Protein AF-A0A261G812-F1 (afdb_monomer)

InterPro domains:
  IPR023214 HAD superfamily [G3DSA:3.40.50.1000] (75-146)
  IPR036412 HAD-like superfamily [SSF56784] (21-149)

Nearest PDB structures (foldseek):
  1nrw-assembly1_A  TM=8.576E-01  e=8.305E-11  Bacillus subtilis
  3r4c-assembly1_A  TM=7.750E-01  e=1.317E-10  Bacteroides thetaiotaomicron
  3niw-assembly1_A  TM=7.563E-01  e=5.614E-10  Bacteroides thetaiotaomicron
  1rkq-assembly2_B  TM=8.330E-01  e=7.835E-09  Escherichia coli
  1ymq-assembly1_A  TM=7.829E-01  e=2.916E-09  Bacteroides thetaiotaomicron VPI-5482

pLDDT: mean 89.17, std 9.76, range [47.88, 98.69]

Solvent-accessible surface area (backbone atoms only — not comparable to full-atom values): 8713 Å² total; per-residue (Å²): 127,87,88,51,100,57,58,69,69,56,51,50,52,46,64,71,78,47,82,89,69,97,51,70,64,62,53,54,74,68,63,59,89,79,72,66,49,76,38,82,69,48,56,70,69,59,48,53,50,55,49,59,75,49,53,82,70,66,55,51,37,76,49,81,48,102,50,21,37,38,39,33,42,54,80,66,49,60,39,54,52,50,52,54,50,26,61,75,70,74,47,60,50,72,79,34,76,34,77,38,48,45,81,80,32,31,65,27,20,62,63,26,53,37,10,31,12,34,50,73,28,50,68,73,31,40,73,39,20,83,39,72,40,40,26,79,92,65,50,14,66,59,53,46,45,49,65,73,74,73,107

Mean predicted aligned error: 6.05 Å

Sequence (151 aa):
MDEYSLRPLHVQALLQIGKVVDDLQQLIDDKMPIEKINFPSIDKTAQEVVMKDLLDNRLYSFIPMREGLEVMGARVSKEHGIQRLCTALGIGLENVMAIGDSENDIEMLEACGMGIAMGNALDEVKDAADHVTLSNEDDGLALAIERYALN

Organism: NCBI:txid1653207

Radius of gyration: 18.02 Å; Cα contacts (8 Å, |Δi|>4): 210; chains: 1; bounding box: 45×32×51 Å

Foldseek 3Di:
DVPDPDDPVVVVVCVVVHDDDPDPVVVVVVVDDDAKDKFQADDPVVLVVVCVVPVVVCQWDWDDDPGIIMIGGNQDAPLSVVVVVCVVVVHDQLPDEQEEAGPSCLNSQQRHVFREYEPNHDPSSRVSGPYYFYHPVVPRVVVCCCVPPVD

Secondary structure (DSSP, 8-state):
-TT-SS-HHHHHHHHHHS---S-HHHHHHTTPPPSEEEESS--HHHHHHHHHHHHTTS-EEEEE-SS-EEEEETT--HHHHHHHHHHHHT--GGG-EEEE-SGGGHHHHHHSSEEEE-TTS-HHHHHTSSEE---GGGTHHHHHHHHHH--

Structure (mmCIF, N/CA/C/O backbone):
data_AF-A0A261G812-F1
#
_entry.id   AF-A0A261G812-F1
#
loop_
_atom_site.group_PDB
_atom_site.id
_atom_site.type_symbol
_atom_site.label_atom_id
_atom_site.label_alt_id
_atom_site.label_comp_id
_atom_site.label_asym_id
_atom_site.label_entity_id
_atom_site.label_seq_id
_atom_site.pdbx_PDB_ins_code
_atom_site.Cartn_x
_atom_site.Cartn_y
_atom_site.Cartn_z
_atom_site.occupancy
_atom_site.B_iso_or_equiv
_atom_site.auth_seq_id
_atom_site.auth_comp_id
_atom_site.auth_asym_id
_atom_site.auth_atom_id
_atom_site.pdbx_PDB_model_num
ATOM 1 N N . MET A 1 1 ? 20.898 -20.548 -6.315 1.00 47.88 1 MET A N 1
ATOM 2 C CA . MET A 1 1 ? 19.925 -19.691 -5.600 1.00 47.88 1 MET A CA 1
ATOM 3 C C . MET A 1 1 ? 20.414 -18.253 -5.455 1.00 47.88 1 MET A C 1
ATOM 5 O O . MET A 1 1 ? 19.608 -17.424 -5.072 1.00 47.88 1 MET A O 1
ATOM 9 N N . ASP A 1 2 ? 21.654 -17.939 -5.852 1.00 53.31 2 ASP A N 1
ATOM 10 C CA . ASP A 1 2 ? 22.226 -16.579 -5.852 1.00 53.31 2 ASP A CA 1
ATOM 11 C C . ASP A 1 2 ? 21.876 -15.743 -7.100 1.00 53.31 2 ASP A C 1
ATOM 13 O O . ASP A 1 2 ? 22.489 -14.715 -7.358 1.00 53.31 2 ASP A O 1
ATOM 17 N N . GLU A 1 3 ? 20.926 -16.205 -7.915 1.00 62.62 3 GLU A N 1
ATOM 18 C CA . GLU A 1 3 ? 20.574 -15.571 -9.194 1.00 62.62 3 GLU A CA 1
ATOM 19 C C . GLU A 1 3 ? 19.538 -14.449 -9.032 1.00 62.62 3 GLU A C 1
ATOM 21 O O . GLU A 1 3 ? 19.430 -13.572 -9.883 1.00 62.62 3 GLU A O 1
ATOM 26 N N . TYR A 1 4 ? 18.811 -14.436 -7.910 1.00 64.94 4 TYR A N 1
ATOM 27 C CA . TYR A 1 4 ? 17.781 -13.445 -7.623 1.00 64.94 4 TYR A CA 1
ATOM 28 C C . TYR A 1 4 ? 18.076 -12.748 -6.298 1.00 64.94 4 TYR A C 1
ATOM 30 O O . TYR A 1 4 ? 18.335 -13.392 -5.286 1.00 64.94 4 TYR A O 1
ATOM 38 N N . SER A 1 5 ? 17.933 -11.429 -6.279 1.00 71.81 5 SER A N 1
ATOM 39 C CA . SER A 1 5 ? 17.981 -10.554 -5.095 1.00 71.81 5 SER A CA 1
ATOM 40 C C . SER A 1 5 ? 16.770 -10.712 -4.158 1.00 71.81 5 SER A C 1
ATOM 42 O O . SER A 1 5 ? 16.580 -9.935 -3.229 1.00 71.81 5 SER A O 1
ATOM 44 N N . LEU A 1 6 ? 15.941 -11.734 -4.379 1.00 77.06 6 LEU A N 1
ATOM 45 C CA . LEU A 1 6 ? 14.749 -12.033 -3.598 1.00 77.06 6 LEU A CA 1
ATOM 46 C C . LEU A 1 6 ? 15.023 -13.077 -2.515 1.00 77.06 6 LEU A C 1
ATOM 48 O O . LEU A 1 6 ? 15.835 -13.987 -2.682 1.00 77.06 6 LEU A O 1
ATOM 52 N N . ARG A 1 7 ? 14.249 -13.014 -1.422 1.00 81.94 7 ARG A N 1
ATOM 53 C CA . ARG A 1 7 ? 14.260 -14.068 -0.397 1.00 81.94 7 ARG A CA 1
ATOM 54 C C . ARG A 1 7 ? 13.961 -15.436 -1.038 1.00 81.94 7 ARG A C 1
ATOM 56 O O . ARG A 1 7 ? 13.020 -15.524 -1.830 1.00 81.94 7 ARG A O 1
ATOM 63 N N . PRO A 1 8 ? 14.654 -16.515 -0.628 1.00 84.62 8 PRO A N 1
ATOM 64 C CA . PRO A 1 8 ? 14.437 -17.881 -1.109 1.00 84.62 8 PRO A CA 1
ATOM 65 C C . PRO A 1 8 ? 12.977 -18.303 -1.280 1.00 84.62 8 PRO A C 1
ATOM 67 O O . PRO A 1 8 ? 12.591 -18.829 -2.322 1.00 84.62 8 PRO A O 1
ATOM 70 N N . LEU A 1 9 ? 12.155 -18.032 -0.265 1.00 86.25 9 LEU A N 1
ATOM 71 C CA . LEU A 1 9 ? 10.750 -18.420 -0.251 1.00 86.25 9 LEU A CA 1
ATOM 72 C C . LEU A 1 9 ? 9.921 -17.652 -1.293 1.00 86.25 9 LEU A C 1
ATOM 74 O O . LEU A 1 9 ? 9.020 -18.226 -1.896 1.00 86.25 9 LEU A O 1
ATOM 78 N N . HIS A 1 10 ? 10.251 -16.383 -1.561 1.00 84.56 10 HIS A N 1
ATOM 79 C CA . HIS A 1 10 ? 9.593 -15.604 -2.614 1.00 84.56 10 HIS A CA 1
ATOM 80 C C . HIS A 1 10 ? 9.941 -16.143 -4.001 1.00 84.56 10 HIS A C 1
ATOM 82 O O . HIS A 1 10 ? 9.048 -16.317 -4.824 1.00 84.56 10 HIS A O 1
ATOM 88 N N . VAL A 1 11 ? 11.218 -16.456 -4.244 1.00 85.62 11 VAL A N 1
ATOM 89 C CA . VAL A 1 11 ? 11.656 -17.073 -5.508 1.00 85.62 11 VAL A CA 1
ATOM 90 C C . VAL A 1 11 ? 10.929 -18.396 -5.719 1.00 85.62 11 VAL A C 1
ATOM 92 O O . VAL A 1 11 ? 10.372 -18.632 -6.786 1.00 85.62 11 VAL A O 1
ATOM 95 N N . GLN A 1 12 ? 10.872 -19.237 -4.685 1.00 87.69 12 GLN A N 1
ATOM 96 C CA . GLN A 1 12 ? 10.173 -20.514 -4.756 1.00 87.69 12 GLN A CA 1
ATOM 97 C C . GLN A 1 12 ? 8.684 -20.337 -5.078 1.00 87.69 12 GLN A C 1
ATOM 99 O O . GLN A 1 12 ? 8.181 -21.022 -5.965 1.00 87.69 12 GLN A O 1
ATOM 104 N N . ALA A 1 13 ? 7.992 -19.417 -4.402 1.00 88.88 13 ALA A N 1
ATOM 105 C CA . ALA A 1 13 ? 6.581 -19.147 -4.662 1.00 88.88 13 ALA A CA 1
ATOM 106 C C . ALA A 1 13 ? 6.354 -18.672 -6.106 1.00 88.88 13 ALA A C 1
ATOM 108 O O . ALA A 1 13 ? 5.491 -19.212 -6.794 1.00 88.88 13 ALA A O 1
ATOM 109 N N . LEU A 1 14 ? 7.170 -17.727 -6.592 1.00 86.88 14 LEU A N 1
ATOM 110 C CA . LEU A 1 14 ? 7.092 -17.218 -7.964 1.00 86.88 14 LEU A CA 1
ATOM 111 C C . LEU A 1 14 ? 7.341 -18.313 -9.004 1.00 86.88 14 LEU A C 1
ATOM 113 O O . LEU A 1 14 ? 6.613 -18.379 -9.986 1.00 86.88 14 LEU A O 1
ATOM 117 N N . LEU A 1 15 ? 8.316 -19.198 -8.787 1.00 87.69 15 LEU A N 1
ATOM 118 C CA . LEU A 1 15 ? 8.595 -20.312 -9.701 1.00 87.69 15 LEU A CA 1
ATOM 119 C C . LEU A 1 15 ? 7.519 -21.408 -9.659 1.00 87.69 15 LEU A C 1
ATOM 121 O O . LEU A 1 15 ? 7.369 -22.147 -10.627 1.00 87.69 15 LEU A O 1
ATOM 125 N N . GLN A 1 16 ? 6.775 -21.532 -8.556 1.00 91.88 16 GLN A N 1
ATOM 126 C CA . GLN A 1 16 ? 5.672 -22.489 -8.437 1.00 91.88 16 GLN A CA 1
ATOM 127 C C . GLN A 1 16 ? 4.396 -22.019 -9.140 1.00 91.88 16 GLN A C 1
ATOM 129 O O . GLN A 1 16 ? 3.691 -22.843 -9.720 1.00 91.88 16 GLN A O 1
ATOM 134 N N . ILE A 1 17 ? 4.080 -20.724 -9.062 1.00 88.69 17 ILE A N 1
ATOM 135 C CA . ILE A 1 17 ? 2.833 -20.166 -9.618 1.00 88.69 17 ILE A CA 1
ATOM 136 C C . ILE A 1 17 ? 3.033 -19.485 -10.975 1.00 88.69 17 ILE A C 1
ATOM 138 O O . ILE A 1 17 ? 2.074 -19.282 -11.716 1.00 88.69 17 ILE A O 1
ATOM 142 N N . GLY A 1 18 ? 4.266 -19.088 -11.281 1.00 85.50 18 GLY A N 1
ATOM 143 C CA . GLY A 1 18 ? 4.622 -18.322 -12.463 1.00 85.50 18 GLY A CA 1
ATOM 144 C C . GLY A 1 18 ? 4.995 -19.202 -13.648 1.00 85.50 18 GLY A C 1
ATOM 145 O O . GLY A 1 18 ? 5.508 -20.311 -13.512 1.00 85.50 18 GLY A O 1
ATOM 146 N N . LYS A 1 19 ? 4.774 -18.663 -14.847 1.00 85.12 19 LYS A N 1
ATOM 147 C CA . LYS A 1 19 ? 5.327 -19.200 -16.088 1.00 85.12 19 LYS A CA 1
ATOM 148 C C . LYS A 1 19 ? 6.635 -18.469 -16.371 1.00 85.12 19 LYS A C 1
ATOM 150 O O . LYS A 1 19 ? 6.611 -17.274 -16.652 1.00 85.12 19 LYS A O 1
ATOM 155 N N . VAL A 1 20 ? 7.759 -19.179 -16.308 1.00 86.00 20 VAL A N 1
ATOM 156 C CA . VAL A 1 20 ? 9.041 -18.633 -16.772 1.00 86.00 2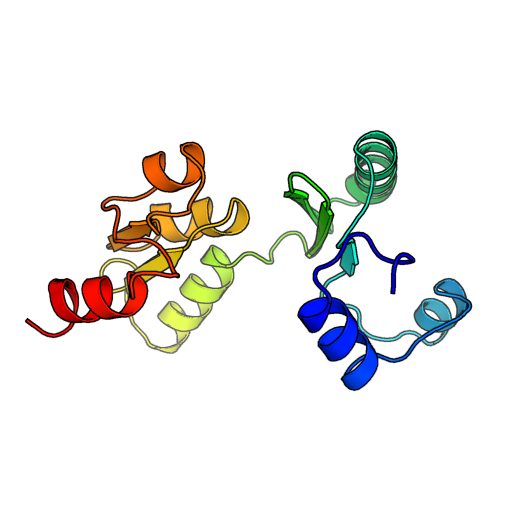0 VAL A CA 1
ATOM 157 C C . VAL A 1 20 ? 8.969 -18.480 -18.289 1.00 86.00 20 VAL A C 1
ATOM 159 O O . VAL A 1 20 ? 8.543 -19.401 -18.989 1.00 86.00 20 VAL A O 1
ATOM 162 N N . VAL A 1 21 ? 9.333 -17.300 -18.781 1.00 84.62 21 VAL A N 1
ATOM 163 C CA . VAL A 1 21 ? 9.370 -16.976 -20.208 1.00 84.62 21 VAL A CA 1
ATOM 164 C C . VAL A 1 21 ? 10.760 -16.477 -20.567 1.00 84.62 21 VAL A C 1
ATOM 166 O O . VAL A 1 21 ? 11.340 -15.687 -19.826 1.00 84.62 21 VAL A O 1
ATOM 169 N N . ASP A 1 22 ? 11.274 -16.937 -21.704 1.00 85.25 22 ASP A N 1
ATOM 170 C CA . ASP A 1 22 ? 12.564 -16.481 -22.229 1.00 85.25 22 ASP A CA 1
ATOM 171 C C . ASP A 1 22 ? 12.440 -15.113 -22.926 1.00 85.25 22 ASP A C 1
ATOM 173 O O . ASP A 1 22 ? 13.416 -14.375 -23.026 1.00 85.25 22 ASP A O 1
ATOM 177 N N . ASP A 1 23 ? 11.230 -14.768 -23.387 1.00 81.69 23 ASP A N 1
ATOM 178 C CA . ASP A 1 23 ? 10.923 -13.521 -24.085 1.00 81.69 23 ASP A CA 1
ATOM 179 C C . ASP A 1 23 ? 9.590 -12.924 -23.601 1.00 81.69 23 ASP A C 1
ATOM 181 O O . ASP A 1 23 ? 8.511 -13.497 -23.784 1.00 81.69 23 ASP A O 1
ATOM 185 N N . LEU A 1 24 ? 9.669 -11.745 -22.980 1.00 78.62 24 LEU A N 1
ATOM 186 C CA . LEU A 1 24 ? 8.503 -10.990 -22.526 1.00 78.62 24 LEU A CA 1
ATOM 187 C C . LEU A 1 24 ? 7.692 -10.420 -23.701 1.00 78.62 24 LEU A C 1
ATOM 189 O O . LEU A 1 24 ? 6.468 -10.332 -23.596 1.00 78.62 24 LEU A O 1
ATOM 193 N N . GLN A 1 25 ? 8.338 -10.061 -24.816 1.00 78.62 25 GLN A N 1
ATOM 194 C CA . GLN A 1 25 ? 7.659 -9.487 -25.980 1.00 78.62 25 GLN A CA 1
ATOM 195 C C . GLN A 1 25 ? 6.684 -10.495 -26.583 1.00 78.62 25 GLN A C 1
ATOM 197 O O . GLN A 1 25 ? 5.540 -10.149 -26.866 1.00 78.62 25 GLN A O 1
ATOM 202 N N . GLN A 1 26 ? 7.096 -11.760 -26.679 1.00 81.88 26 GLN A N 1
ATOM 203 C CA . GLN A 1 26 ? 6.230 -12.833 -27.159 1.00 81.88 26 GLN A CA 1
ATOM 204 C C . GLN A 1 26 ? 4.964 -12.987 -26.299 1.00 81.88 26 GLN A C 1
ATOM 206 O O . GLN A 1 26 ? 3.871 -13.167 -26.829 1.00 81.88 26 GLN A O 1
ATOM 211 N N . LEU A 1 27 ? 5.086 -12.859 -24.973 1.00 78.00 27 LEU A N 1
ATOM 212 C CA . LEU A 1 27 ? 3.940 -12.929 -24.060 1.00 78.00 27 LEU A CA 1
ATOM 213 C C . LEU A 1 27 ? 2.963 -11.754 -24.252 1.00 78.00 27 LEU A C 1
ATOM 215 O O . LEU A 1 27 ? 1.749 -11.920 -24.122 1.00 78.00 27 LEU A O 1
ATOM 219 N N . ILE A 1 28 ? 3.492 -10.565 -24.552 1.00 77.12 28 ILE A N 1
ATOM 220 C CA . ILE A 1 28 ? 2.697 -9.364 -24.837 1.00 77.12 28 ILE A CA 1
ATOM 221 C C . ILE A 1 28 ? 1.988 -9.498 -26.191 1.00 77.12 28 ILE A C 1
ATOM 223 O O . ILE A 1 28 ? 0.807 -9.159 -26.299 1.00 77.12 28 ILE A O 1
ATOM 227 N N . ASP A 1 29 ? 2.675 -10.021 -27.208 1.00 80.88 29 ASP A N 1
ATOM 228 C CA . ASP A 1 29 ? 2.132 -10.215 -28.558 1.00 80.88 29 ASP A CA 1
ATOM 229 C C . ASP A 1 29 ? 0.958 -11.207 -28.572 1.00 80.88 29 ASP A C 1
ATOM 231 O O . ASP A 1 29 ? 0.001 -11.031 -29.334 1.00 80.88 29 ASP A O 1
ATOM 235 N N . ASP A 1 30 ? 0.963 -12.171 -27.648 1.00 81.44 30 ASP A N 1
ATOM 236 C CA . ASP A 1 30 ? -0.152 -13.088 -27.385 1.00 81.44 30 ASP A CA 1
ATOM 237 C C . ASP A 1 30 ? -1.387 -12.391 -26.759 1.00 81.44 30 ASP A C 1
ATOM 239 O O . ASP A 1 30 ? -2.410 -13.031 -26.500 1.00 81.44 30 ASP A O 1
ATOM 243 N N . LYS A 1 31 ? -1.333 -11.065 -26.553 1.00 76.31 31 LYS A N 1
ATOM 244 C CA . LYS A 1 31 ? -2.403 -10.199 -26.023 1.00 76.31 31 LYS A CA 1
ATOM 245 C C . LYS A 1 31 ? -2.957 -10.660 -24.679 1.00 76.31 31 LYS A C 1
ATOM 247 O O . LYS A 1 31 ? -4.160 -10.540 -24.422 1.00 76.31 31 LYS A O 1
ATOM 252 N N . MET A 1 32 ? -2.094 -11.170 -23.805 1.00 73.56 32 MET A N 1
ATOM 253 C CA . MET A 1 32 ? -2.508 -11.454 -22.438 1.00 73.56 32 MET A CA 1
ATOM 254 C C . MET A 1 32 ? -2.966 -10.160 -21.745 1.00 73.56 32 MET A C 1
ATOM 256 O O . MET A 1 32 ? -2.280 -9.140 -21.842 1.00 73.56 32 MET A O 1
ATOM 260 N N . PRO A 1 33 ? -4.114 -10.167 -21.045 1.00 77.88 33 PRO A N 1
ATOM 261 C CA . PRO A 1 33 ? -4.510 -9.026 -20.235 1.00 77.88 33 PRO A CA 1
ATOM 262 C C . PRO A 1 33 ? -3.524 -8.882 -19.069 1.00 77.88 33 PRO A C 1
ATOM 264 O O . PRO A 1 33 ? -3.390 -9.786 -18.247 1.00 77.88 33 PRO A O 1
ATOM 267 N N . ILE A 1 34 ? -2.819 -7.752 -19.018 1.00 78.50 34 ILE A N 1
ATOM 268 C CA . ILE A 1 34 ? -1.878 -7.421 -17.944 1.00 78.50 34 ILE A CA 1
ATOM 269 C C . ILE A 1 34 ? -2.559 -6.427 -17.007 1.00 78.50 34 ILE A C 1
ATOM 271 O O . ILE A 1 34 ? -2.911 -5.322 -17.415 1.00 78.50 34 ILE A O 1
ATOM 275 N N . GLU A 1 35 ? -2.730 -6.819 -15.748 1.00 82.44 35 GLU A N 1
ATOM 276 C CA . GLU A 1 35 ? -3.302 -5.952 -14.709 1.00 82.44 35 GLU A CA 1
ATOM 277 C C . GLU A 1 35 ? -2.221 -5.165 -13.956 1.00 82.44 35 GLU A C 1
ATOM 279 O O . GLU A 1 35 ? -2.413 -3.996 -13.617 1.00 82.44 35 GLU A O 1
ATOM 284 N N . LYS A 1 36 ? -1.073 -5.807 -13.712 1.00 87.62 36 LYS A N 1
ATOM 285 C CA . LYS A 1 36 ? 0.063 -5.264 -12.964 1.00 87.62 36 LYS A CA 1
ATOM 286 C C . LYS A 1 36 ? 1.366 -5.867 -13.479 1.00 87.62 36 LYS A C 1
ATOM 288 O O . LYS A 1 36 ? 1.426 -7.060 -13.773 1.00 87.62 36 LYS A O 1
ATOM 293 N N . ILE A 1 37 ? 2.414 -5.053 -13.516 1.00 88.31 37 ILE A N 1
ATOM 294 C CA . ILE A 1 37 ? 3.796 -5.496 -13.701 1.00 88.31 37 ILE A CA 1
ATOM 295 C C . ILE A 1 37 ? 4.538 -5.204 -12.400 1.00 88.31 37 ILE A C 1
ATOM 297 O O . ILE A 1 37 ? 4.480 -4.092 -11.880 1.00 88.31 37 ILE A O 1
ATOM 301 N N . ASN A 1 38 ? 5.209 -6.212 -11.853 1.00 89.25 38 ASN A N 1
ATOM 302 C CA . ASN A 1 38 ? 6.042 -6.061 -10.669 1.00 89.25 38 ASN A CA 1
ATOM 303 C C . ASN A 1 38 ? 7.491 -6.354 -11.048 1.00 89.25 38 ASN A C 1
ATOM 305 O O . ASN A 1 38 ? 7.794 -7.463 -11.491 1.00 89.25 38 ASN A O 1
ATOM 309 N N . PHE A 1 39 ? 8.363 -5.372 -10.858 1.00 89.25 39 PHE A N 1
ATOM 310 C CA . PHE A 1 39 ? 9.805 -5.527 -10.936 1.00 89.25 39 PHE A CA 1
ATOM 311 C C . PHE A 1 39 ? 10.334 -5.701 -9.510 1.00 89.25 39 PHE A C 1
ATOM 313 O O . PHE A 1 39 ? 10.624 -4.706 -8.844 1.00 89.25 39 PHE A O 1
ATOM 320 N N . PRO A 1 40 ? 10.465 -6.947 -9.017 1.00 82.69 40 PRO A N 1
ATOM 321 C CA . PRO A 1 40 ? 10.881 -7.202 -7.640 1.00 82.69 40 PRO A CA 1
ATOM 322 C C . PRO A 1 40 ? 12.316 -6.754 -7.362 1.00 82.69 40 PRO A C 1
ATOM 324 O O . PRO A 1 40 ? 12.683 -6.566 -6.206 1.00 82.69 40 PRO A O 1
ATOM 327 N N . SER A 1 41 ? 13.129 -6.637 -8.415 1.00 85.94 41 SER A N 1
ATOM 328 C CA . SER A 1 41 ? 14.464 -6.078 -8.330 1.00 85.94 41 SER A CA 1
ATOM 329 C C . SER A 1 41 ? 14.834 -5.331 -9.598 1.00 85.94 41 SER A C 1
ATOM 331 O O . SER A 1 41 ? 14.948 -5.932 -10.665 1.00 85.94 41 SER A O 1
ATOM 333 N N . ILE A 1 42 ? 14.997 -4.020 -9.478 1.00 87.19 42 ILE A N 1
ATOM 334 C CA . ILE A 1 42 ? 15.431 -3.147 -10.567 1.00 87.19 42 ILE A CA 1
ATOM 335 C C . ILE A 1 42 ? 16.160 -1.945 -9.965 1.00 87.19 42 ILE A C 1
ATOM 337 O O . ILE A 1 42 ? 15.699 -1.346 -8.988 1.00 87.19 42 ILE A O 1
ATOM 341 N N . ASP A 1 43 ? 17.328 -1.608 -10.508 1.00 88.25 43 ASP A N 1
ATOM 342 C CA . ASP A 1 43 ? 18.105 -0.476 -10.016 1.00 88.25 43 ASP A CA 1
ATOM 343 C C . ASP A 1 43 ? 17.423 0.862 -10.341 1.00 88.25 43 ASP A C 1
ATOM 345 O O . ASP A 1 43 ? 16.609 0.964 -11.259 1.00 88.25 43 ASP A O 1
ATOM 349 N N . LYS A 1 44 ? 17.779 1.913 -9.597 1.00 87.50 44 LYS A N 1
ATOM 350 C CA . LYS A 1 44 ? 17.146 3.235 -9.722 1.00 87.50 44 LYS A CA 1
ATOM 351 C C . LYS A 1 44 ? 17.220 3.817 -11.134 1.00 87.50 44 LYS A C 1
ATOM 353 O O . LYS A 1 44 ? 16.256 4.432 -11.575 1.00 87.50 44 LYS A O 1
ATOM 358 N N . THR A 1 45 ? 18.325 3.618 -11.851 1.00 90.69 45 THR A N 1
ATOM 359 C CA . THR A 1 45 ? 18.469 4.137 -13.217 1.00 90.69 45 THR A CA 1
ATOM 360 C C . THR A 1 45 ? 17.500 3.433 -14.159 1.00 90.69 45 THR A C 1
ATOM 362 O O . THR A 1 45 ? 16.825 4.087 -14.951 1.00 90.69 45 THR A O 1
ATOM 365 N N . ALA A 1 46 ? 17.372 2.113 -14.048 1.00 89.50 46 ALA A N 1
ATOM 366 C CA . ALA A 1 46 ? 16.404 1.362 -14.835 1.00 89.50 46 ALA A CA 1
ATOM 367 C C . ALA A 1 46 ? 14.947 1.695 -14.448 1.00 89.50 46 ALA A C 1
ATOM 369 O O . ALA A 1 46 ? 14.102 1.806 -15.338 1.00 89.50 46 ALA A O 1
ATOM 370 N N . GLN A 1 47 ? 14.652 1.949 -13.165 1.00 90.31 47 GLN A N 1
ATOM 371 C CA . GLN A 1 47 ? 13.337 2.456 -12.743 1.00 90.31 47 GLN A CA 1
ATOM 372 C C . GLN A 1 47 ? 12.993 3.779 -13.438 1.00 90.31 47 GLN A C 1
ATOM 374 O O . GLN A 1 47 ? 11.904 3.915 -13.993 1.00 90.31 47 GLN A O 1
ATOM 379 N N . GLU A 1 48 ? 13.918 4.743 -13.445 1.00 90.00 48 GLU A N 1
ATOM 380 C CA . GLU A 1 48 ? 13.729 6.046 -14.096 1.00 90.00 48 GLU A CA 1
ATOM 381 C C . GLU A 1 48 ? 13.451 5.914 -15.597 1.00 90.00 48 GLU A C 1
ATOM 383 O O . GLU A 1 48 ? 12.576 6.608 -16.117 1.00 90.00 48 GLU A O 1
ATOM 388 N N . VAL A 1 49 ? 14.150 5.004 -16.284 1.00 90.06 49 VAL A N 1
ATOM 389 C CA . VAL A 1 49 ? 13.918 4.717 -17.708 1.00 90.06 49 VAL A CA 1
ATOM 390 C C . VAL A 1 49 ? 12.511 4.165 -17.928 1.00 90.06 49 VAL A C 1
ATOM 392 O O . VAL A 1 49 ? 11.763 4.730 -18.722 1.00 90.06 49 VAL A O 1
ATOM 395 N N . VAL A 1 50 ? 12.117 3.123 -17.187 1.00 88.12 50 VAL A N 1
ATOM 396 C CA . VAL A 1 50 ? 10.779 2.514 -17.309 1.00 88.12 50 VAL A CA 1
ATOM 397 C C . VAL A 1 50 ? 9.682 3.538 -17.037 1.00 88.12 50 VAL A C 1
ATOM 399 O O . VAL A 1 50 ? 8.724 3.639 -17.804 1.00 88.12 50 VAL A O 1
ATOM 402 N N . MET A 1 51 ? 9.820 4.319 -15.963 1.00 87.81 51 MET A N 1
ATOM 403 C CA . MET A 1 51 ? 8.853 5.362 -15.631 1.00 87.81 51 MET A CA 1
ATOM 404 C C . MET A 1 51 ? 8.763 6.386 -16.758 1.00 87.81 51 MET A C 1
ATOM 406 O O . MET A 1 51 ? 7.665 6.675 -17.218 1.00 87.81 51 MET A O 1
ATOM 410 N N . LYS A 1 52 ? 9.894 6.899 -17.252 1.00 87.44 52 LYS A N 1
ATOM 411 C CA . LYS A 1 52 ? 9.916 7.883 -18.339 1.00 87.44 52 LYS A CA 1
ATOM 412 C C . LYS A 1 52 ? 9.241 7.361 -19.609 1.00 87.44 52 LYS A C 1
ATOM 414 O O . LYS A 1 52 ? 8.416 8.071 -20.175 1.00 87.44 52 LYS A O 1
ATOM 419 N N . ASP A 1 53 ? 9.557 6.139 -20.023 1.00 84.12 53 ASP A N 1
ATOM 420 C CA . ASP A 1 53 ? 9.035 5.551 -21.262 1.00 84.12 53 ASP A CA 1
ATOM 421 C C . ASP A 1 53 ? 7.520 5.285 -21.194 1.00 84.12 53 ASP A C 1
ATOM 423 O O . ASP A 1 53 ? 6.827 5.307 -22.213 1.00 84.12 53 ASP A O 1
ATOM 427 N N . LEU A 1 54 ? 6.982 5.056 -19.992 1.00 80.06 54 LEU A N 1
ATOM 428 C CA . LEU A 1 54 ? 5.567 4.747 -19.778 1.00 80.06 54 LEU A CA 1
ATOM 429 C C . LEU A 1 54 ? 4.726 5.961 -19.326 1.00 80.06 54 LEU A C 1
ATOM 431 O O . LEU A 1 54 ? 3.502 5.956 -19.503 1.00 80.06 54 LEU A O 1
ATOM 435 N N . LEU A 1 55 ? 5.350 7.008 -18.774 1.00 71.69 55 LEU A N 1
ATOM 436 C CA . LEU A 1 55 ? 4.690 8.216 -18.253 1.00 71.69 55 LEU A CA 1
ATOM 437 C C . LEU A 1 55 ? 3.941 9.004 -19.333 1.00 71.69 55 LEU A C 1
ATOM 439 O O . LEU A 1 55 ? 2.875 9.560 -19.047 1.00 71.69 55 LEU A O 1
ATOM 443 N N . ASP A 1 56 ? 4.446 9.007 -20.569 1.00 67.38 56 ASP A N 1
ATOM 444 C CA . ASP A 1 56 ? 3.902 9.807 -21.676 1.00 67.38 56 ASP A CA 1
ATOM 445 C C . ASP A 1 56 ? 2.424 9.502 -21.977 1.00 67.38 56 ASP A C 1
ATOM 447 O O . ASP A 1 56 ? 1.695 10.355 -22.486 1.00 67.38 56 ASP A O 1
ATOM 451 N N . ASN A 1 57 ? 1.936 8.318 -21.596 1.00 65.56 57 ASN A N 1
ATOM 452 C CA . ASN A 1 57 ? 0.567 7.901 -21.883 1.00 65.56 57 ASN A CA 1
ATOM 453 C C . ASN A 1 57 ? -0.442 8.239 -20.769 1.00 65.56 57 ASN A C 1
ATOM 455 O O . ASN A 1 57 ? -1.644 8.135 -21.006 1.00 65.56 57 ASN A O 1
ATOM 459 N N . ARG A 1 58 ? -0.012 8.643 -19.558 1.00 70.44 58 ARG A N 1
ATOM 460 C CA . ARG A 1 58 ? -0.884 8.858 -18.366 1.00 70.44 58 ARG A CA 1
ATOM 461 C C . ARG A 1 58 ? -1.822 7.682 -18.029 1.00 70.44 58 ARG A C 1
ATOM 463 O O . ARG A 1 58 ? -2.787 7.846 -17.284 1.00 70.44 58 ARG A O 1
ATOM 470 N N . LEU A 1 59 ? -1.563 6.506 -18.598 1.00 80.75 59 LEU A N 1
ATOM 471 C CA . LEU A 1 59 ? -2.361 5.294 -18.409 1.00 80.75 59 LEU A CA 1
ATOM 472 C C . LEU A 1 59 ? -1.910 4.493 -17.189 1.00 80.75 59 LEU A C 1
ATOM 474 O O . LEU A 1 59 ? -2.655 3.627 -16.732 1.00 80.75 59 LEU A O 1
ATOM 478 N N . TYR A 1 60 ? -0.725 4.797 -16.661 1.00 85.31 60 TYR A N 1
ATOM 479 C CA . TYR A 1 60 ? -0.062 4.020 -15.626 1.00 85.31 60 TYR A CA 1
ATOM 480 C C . TYR A 1 60 ? 0.231 4.856 -14.383 1.00 85.31 60 TYR A C 1
ATOM 482 O O . TYR A 1 60 ? 0.495 6.057 -14.480 1.00 85.31 60 TYR A O 1
ATOM 490 N N . SER A 1 61 ? 0.191 4.201 -13.228 1.00 85.31 61 SER A N 1
ATOM 491 C CA . SER A 1 61 ? 0.787 4.665 -11.979 1.00 85.31 61 SER A CA 1
ATOM 492 C C . SER A 1 61 ? 2.021 3.823 -11.669 1.00 85.31 61 SER A C 1
ATOM 494 O O . SER A 1 61 ? 2.120 2.653 -12.055 1.00 85.31 61 SER A O 1
ATOM 496 N N . PHE A 1 62 ? 2.969 4.453 -10.984 1.00 88.25 62 PHE A N 1
ATOM 497 C CA . PHE A 1 62 ? 4.257 3.876 -10.633 1.00 88.25 62 PHE A CA 1
ATOM 498 C C . PHE A 1 62 ? 4.424 3.964 -9.128 1.00 88.25 62 PHE A C 1
ATOM 500 O O . PHE A 1 62 ? 4.258 5.043 -8.560 1.00 88.25 62 PHE A O 1
ATOM 507 N N . ILE A 1 63 ? 4.772 2.847 -8.503 1.00 86.12 63 ILE A N 1
ATOM 508 C CA . ILE A 1 63 ? 5.143 2.811 -7.091 1.00 86.12 63 ILE A CA 1
ATOM 509 C C . ILE A 1 63 ? 6.620 2.427 -7.037 1.00 86.12 63 ILE A C 1
ATOM 511 O O . ILE A 1 63 ? 6.943 1.236 -7.132 1.00 86.12 63 ILE A O 1
ATOM 515 N N . PRO A 1 64 ? 7.531 3.413 -6.972 1.00 84.88 64 PRO A N 1
ATOM 516 C CA . PRO A 1 64 ? 8.934 3.128 -6.748 1.00 84.88 64 PRO A CA 1
ATOM 517 C C . PRO A 1 64 ? 9.101 2.605 -5.323 1.00 84.88 64 PRO A C 1
ATOM 519 O O . PRO A 1 64 ? 8.596 3.189 -4.369 1.00 84.88 64 PRO A O 1
ATOM 522 N N . MET A 1 65 ? 9.818 1.499 -5.190 1.00 79.69 65 MET A N 1
ATOM 523 C CA . MET A 1 65 ? 10.178 0.904 -3.909 1.00 79.69 65 MET A CA 1
ATOM 524 C C . MET A 1 65 ? 11.701 0.877 -3.799 1.00 79.69 65 MET A C 1
ATOM 526 O O . MET A 1 65 ? 12.416 0.943 -4.804 1.00 79.69 65 MET A O 1
ATOM 530 N N . ARG A 1 66 ? 12.225 0.717 -2.580 1.00 77.62 66 ARG A N 1
ATOM 531 C CA . ARG A 1 66 ? 13.679 0.726 -2.320 1.00 77.62 66 ARG A CA 1
ATOM 532 C C . ARG A 1 66 ? 14.500 -0.162 -3.267 1.00 77.62 66 ARG A C 1
ATOM 534 O O . ARG A 1 66 ? 15.599 0.230 -3.654 1.00 77.62 66 ARG A O 1
ATOM 541 N N . GLU A 1 67 ? 13.979 -1.333 -3.626 1.00 80.62 67 GLU A N 1
ATOM 542 C CA . GLU A 1 67 ? 14.663 -2.305 -4.491 1.00 80.62 67 GLU A CA 1
ATOM 543 C C . GLU A 1 67 ? 13.873 -2.649 -5.760 1.00 80.62 67 GLU A C 1
ATOM 545 O O . GLU A 1 67 ? 14.351 -3.447 -6.554 1.00 80.62 67 GLU A O 1
ATOM 550 N N . GLY A 1 68 ? 12.705 -2.046 -5.999 1.00 87.62 68 GLY A N 1
ATOM 551 C CA . GLY A 1 68 ? 11.795 -2.491 -7.053 1.00 87.62 68 GLY A CA 1
ATOM 552 C C . GLY A 1 68 ? 10.892 -1.398 -7.610 1.00 87.62 68 GLY A C 1
ATOM 553 O O . GLY A 1 68 ? 10.959 -0.241 -7.205 1.00 87.62 68 GLY A O 1
ATOM 554 N N . LEU A 1 69 ? 10.035 -1.785 -8.550 1.00 89.81 69 LEU A N 1
ATOM 555 C CA . LEU A 1 69 ? 9.047 -0.903 -9.165 1.00 89.81 69 LEU A CA 1
ATOM 556 C C . LEU A 1 69 ? 7.759 -1.676 -9.425 1.00 89.81 69 LEU A C 1
ATOM 558 O O . LEU A 1 69 ? 7.776 -2.714 -10.087 1.00 89.81 69 LEU A O 1
ATOM 562 N N . GLU A 1 70 ? 6.633 -1.138 -8.972 1.00 90.06 70 GLU A N 1
ATOM 563 C CA . GLU A 1 70 ? 5.322 -1.619 -9.399 1.00 90.06 70 GLU A CA 1
ATOM 564 C C . GLU A 1 70 ? 4.735 -0.689 -10.459 1.00 90.06 70 GLU A C 1
ATOM 566 O O . GLU A 1 70 ? 4.732 0.532 -10.297 1.00 90.06 70 GLU A O 1
ATOM 571 N N . VAL A 1 71 ? 4.208 -1.277 -11.533 1.00 89.38 71 VAL A N 1
ATOM 572 C CA . VAL A 1 71 ? 3.475 -0.573 -12.588 1.00 89.38 71 VAL A CA 1
ATOM 573 C C . VAL A 1 71 ? 2.061 -1.126 -12.641 1.00 89.38 71 VAL A C 1
ATOM 575 O O . VAL A 1 71 ? 1.852 -2.331 -12.802 1.00 89.38 71 VAL A O 1
ATOM 578 N N . MET A 1 72 ? 1.078 -0.246 -12.525 1.00 88.88 72 MET A N 1
ATOM 579 C CA . MET A 1 72 ? -0.339 -0.598 -12.584 1.00 88.88 72 MET A CA 1
ATOM 580 C C . MET A 1 72 ? -1.118 0.463 -13.360 1.00 88.88 72 MET A C 1
ATOM 582 O O . MET A 1 72 ? -0.562 1.483 -13.762 1.00 88.88 72 MET A O 1
ATOM 586 N N . GLY A 1 73 ? -2.397 0.216 -13.643 1.00 88.00 73 GLY A N 1
ATOM 587 C CA . GLY A 1 73 ? -3.238 1.230 -14.282 1.00 88.00 73 GLY A CA 1
ATOM 588 C C . GLY A 1 73 ? -3.364 2.476 -13.398 1.00 88.00 73 GLY A C 1
ATOM 589 O O . GLY A 1 73 ? -3.505 2.352 -12.189 1.00 88.00 73 GLY A O 1
ATOM 590 N N . ALA A 1 74 ? -3.404 3.673 -13.987 1.00 83.31 74 ALA A N 1
ATOM 591 C CA . ALA A 1 74 ? -3.376 4.958 -13.268 1.00 83.31 74 ALA A CA 1
ATOM 592 C C . ALA A 1 74 ? -4.509 5.189 -12.243 1.00 83.31 74 ALA A C 1
ATOM 594 O O . ALA A 1 74 ? -4.497 6.182 -11.527 1.00 83.31 74 ALA A O 1
ATOM 595 N N . ARG A 1 75 ? -5.522 4.316 -12.206 1.00 82.56 75 ARG A N 1
ATOM 596 C CA . ARG A 1 75 ? -6.657 4.359 -11.264 1.00 82.56 75 ARG A CA 1
ATOM 597 C C . ARG A 1 75 ? -6.669 3.171 -10.297 1.00 82.56 75 ARG A C 1
ATOM 599 O O . ARG A 1 75 ? -7.699 2.885 -9.691 1.00 82.56 75 ARG A O 1
ATOM 606 N N . VAL A 1 76 ? -5.574 2.420 -10.243 1.00 86.56 76 VAL A N 1
ATOM 607 C CA . VAL A 1 76 ? -5.413 1.252 -9.383 1.00 86.56 76 VAL A CA 1
ATOM 608 C C . VAL A 1 76 ? -4.548 1.667 -8.200 1.00 86.56 76 VAL A C 1
ATOM 610 O O . VAL A 1 76 ? -3.391 2.031 -8.377 1.00 86.56 76 VAL A O 1
ATOM 613 N N . SER A 1 77 ? -5.131 1.610 -7.007 1.00 87.88 77 SER A N 1
ATOM 614 C CA . SER A 1 77 ? -4.443 1.705 -5.719 1.00 87.88 77 SER A CA 1
ATOM 615 C C . SER A 1 77 ? -5.228 0.902 -4.674 1.00 87.88 77 SER A C 1
ATOM 617 O O . SER A 1 77 ? -6.375 0.496 -4.920 1.00 87.88 77 SER A O 1
ATOM 619 N N . LYS A 1 78 ? -4.619 0.640 -3.510 1.00 91.50 78 LYS A N 1
ATOM 620 C CA . LYS A 1 78 ? -5.300 -0.027 -2.385 1.00 91.50 78 LYS A CA 1
ATOM 621 C C . LYS A 1 78 ? -6.478 0.814 -1.884 1.00 91.50 78 LYS A C 1
ATOM 623 O O . LYS A 1 78 ? -7.571 0.280 -1.700 1.00 91.50 78 LYS A O 1
ATOM 628 N N . GLU A 1 79 ? -6.279 2.125 -1.771 1.00 93.50 79 GLU A N 1
ATOM 629 C CA . GLU A 1 79 ? -7.296 3.109 -1.382 1.00 93.50 79 GLU A CA 1
ATOM 630 C C . GLU A 1 79 ? -8.507 3.090 -2.331 1.00 93.50 79 GLU A C 1
ATOM 632 O O . GLU A 1 79 ? -9.638 2.880 -1.882 1.00 93.50 79 GLU A O 1
ATOM 637 N N . HIS A 1 80 ? -8.286 3.145 -3.649 1.00 92.75 80 HIS A N 1
ATOM 638 C CA . HIS A 1 80 ? -9.364 3.010 -4.637 1.00 92.75 80 HIS A CA 1
ATOM 639 C C . HIS A 1 80 ? -10.085 1.652 -4.546 1.00 92.75 80 HIS A C 1
ATOM 641 O O . HIS A 1 80 ? -11.307 1.571 -4.709 1.00 92.75 80 HIS A O 1
ATOM 647 N N . GLY A 1 81 ? -9.349 0.565 -4.296 1.00 93.88 81 GLY A N 1
ATOM 648 C CA . GLY A 1 81 ? -9.926 -0.768 -4.106 1.00 93.88 81 GLY A CA 1
ATOM 649 C C . GLY A 1 81 ? -10.875 -0.823 -2.907 1.00 93.88 81 GLY A C 1
ATOM 650 O O . GLY A 1 81 ? -12.011 -1.292 -3.034 1.00 93.88 81 GLY A O 1
ATOM 651 N N . ILE A 1 82 ? -10.438 -0.277 -1.772 1.00 96.69 82 ILE A N 1
ATOM 652 C CA . ILE A 1 82 ? -11.229 -0.178 -0.541 1.00 96.69 82 ILE A CA 1
ATOM 653 C C . ILE A 1 82 ? -12.471 0.684 -0.770 1.00 96.69 82 ILE A C 1
ATOM 655 O O . ILE A 1 82 ? -13.574 0.240 -0.454 1.00 96.69 82 ILE A O 1
ATOM 659 N N . GLN A 1 83 ? -12.338 1.857 -1.393 1.00 95.94 83 GLN A N 1
ATOM 660 C CA . GLN A 1 83 ? -13.470 2.735 -1.718 1.00 95.94 83 GLN A CA 1
ATOM 661 C C . GLN A 1 83 ? -14.546 2.032 -2.548 1.00 95.94 83 GLN A C 1
ATOM 663 O O . GLN A 1 83 ? -15.745 2.140 -2.261 1.00 95.94 83 GLN A O 1
ATOM 668 N N . 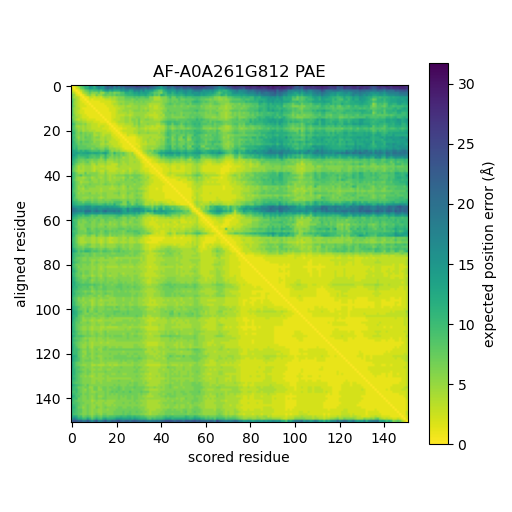ARG A 1 84 ? -14.134 1.281 -3.575 1.00 96.44 84 ARG A N 1
ATOM 669 C CA . ARG A 1 84 ? -15.067 0.525 -4.419 1.00 96.44 84 ARG A CA 1
ATOM 670 C C . ARG A 1 84 ? -15.778 -0.576 -3.641 1.00 96.44 84 ARG A C 1
ATOM 672 O O . ARG 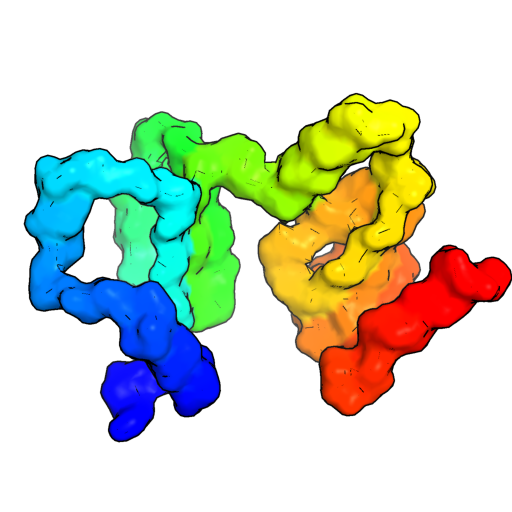A 1 84 ? -16.982 -0.753 -3.832 1.00 96.44 84 ARG A O 1
ATOM 679 N N . LEU A 1 85 ? -15.064 -1.292 -2.773 1.00 97.62 85 LEU A N 1
ATOM 680 C CA . LEU A 1 85 ? -15.659 -2.323 -1.923 1.00 97.62 85 LEU A CA 1
ATOM 681 C C . LEU A 1 85 ? -16.653 -1.712 -0.927 1.00 97.62 85 LEU A C 1
ATOM 683 O O . LEU A 1 85 ? -17.784 -2.180 -0.824 1.00 97.62 85 LEU A O 1
ATOM 687 N N . CYS A 1 86 ? 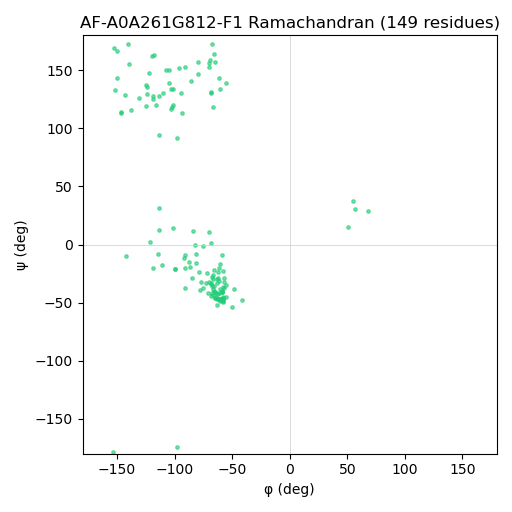-16.268 -0.626 -0.265 1.00 97.88 86 CYS A N 1
ATOM 688 C CA . CYS A 1 86 ? -17.107 0.111 0.676 1.00 97.88 86 CYS A CA 1
ATOM 689 C C . CYS A 1 86 ? -18.399 0.605 0.015 1.00 97.88 86 CYS A C 1
ATOM 691 O O . CYS A 1 86 ? -19.491 0.371 0.532 1.00 97.88 86 CYS A O 1
ATOM 693 N N . THR A 1 87 ? -18.293 1.164 -1.195 1.00 97.69 87 THR A N 1
ATOM 694 C CA . THR A 1 87 ? -19.448 1.572 -2.011 1.00 97.69 87 THR A CA 1
ATOM 695 C C . THR A 1 87 ? -20.388 0.399 -2.289 1.00 97.69 87 THR A C 1
ATOM 697 O O . THR A 1 87 ? -21.602 0.532 -2.144 1.00 97.69 87 THR A O 1
ATOM 700 N N . ALA A 1 88 ? -19.844 -0.760 -2.672 1.00 98.31 88 ALA A N 1
ATOM 701 C CA . ALA A 1 88 ? -20.643 -1.950 -2.966 1.00 98.31 88 ALA A CA 1
ATOM 702 C C . ALA A 1 88 ? -21.350 -2.518 -1.722 1.00 98.31 88 ALA A C 1
ATOM 704 O O . ALA A 1 88 ? -22.428 -3.097 -1.846 1.00 98.31 88 ALA A O 1
ATOM 705 N N . LEU A 1 89 ? -20.758 -2.341 -0.538 1.00 98.19 89 LEU A N 1
ATOM 706 C CA . LEU A 1 89 ? -21.302 -2.809 0.738 1.00 98.19 89 LEU A CA 1
ATOM 707 C C . LEU A 1 89 ? -22.189 -1.773 1.448 1.00 98.19 89 LEU A C 1
ATOM 709 O O . LEU A 1 89 ? -22.840 -2.115 2.432 1.00 98.19 89 LEU A O 1
ATOM 713 N N . GLY A 1 90 ? -22.231 -0.525 0.970 1.00 98.12 90 GLY A N 1
ATOM 714 C CA . GLY A 1 90 ? -22.923 0.571 1.654 1.00 98.12 90 GLY A CA 1
ATOM 715 C C . GLY A 1 90 ? -22.256 0.979 2.973 1.00 98.12 90 GLY A C 1
ATOM 716 O O . GLY A 1 90 ? -22.941 1.431 3.887 1.00 98.12 90 GLY A O 1
ATOM 717 N N . ILE A 1 91 ? -20.938 0.792 3.082 1.00 98.12 91 ILE A N 1
ATOM 718 C CA . ILE A 1 91 ? -20.128 1.127 4.259 1.00 98.12 91 ILE A CA 1
ATOM 719 C C . ILE A 1 91 ? -19.361 2.419 3.960 1.00 98.12 91 ILE A C 1
ATOM 721 O O . ILE A 1 91 ? -18.791 2.559 2.881 1.00 98.12 91 ILE A O 1
ATOM 725 N N . GLY A 1 92 ? -19.358 3.372 4.891 1.00 97.81 92 GLY A N 1
ATOM 726 C CA . GLY A 1 92 ? -18.515 4.568 4.794 1.00 97.81 92 GLY A CA 1
ATOM 727 C C . GLY A 1 92 ? -17.073 4.274 5.212 1.00 97.81 92 GLY A C 1
ATOM 728 O O . GLY A 1 92 ? -16.856 3.439 6.092 1.00 97.81 92 GLY A O 1
ATOM 729 N N . LEU A 1 93 ? -16.093 4.949 4.595 1.00 97.75 93 LEU A N 1
ATOM 730 C CA . LEU A 1 93 ? -14.667 4.771 4.911 1.00 97.75 93 LEU A CA 1
ATOM 731 C C . LEU A 1 93 ? -14.355 5.037 6.386 1.00 97.75 93 LEU A C 1
ATOM 733 O O . LEU A 1 93 ? -13.460 4.404 6.934 1.00 97.75 93 LEU A O 1
ATOM 737 N N . GLU A 1 94 ? -15.124 5.901 7.050 1.00 97.81 94 GLU A N 1
ATOM 738 C CA . GLU A 1 94 ? -15.015 6.177 8.483 1.00 97.81 94 GLU A CA 1
ATOM 739 C C . GLU A 1 94 ? -15.245 4.938 9.368 1.00 97.81 94 GLU A C 1
ATOM 741 O O . GLU A 1 94 ? -14.867 4.935 10.535 1.00 97.81 94 GLU A O 1
ATOM 746 N N . ASN A 1 95 ? -15.834 3.873 8.811 1.00 97.38 95 ASN A N 1
ATOM 747 C CA . ASN A 1 95 ? -16.046 2.586 9.478 1.00 97.38 95 ASN A CA 1
ATOM 748 C C . ASN A 1 95 ? -15.023 1.520 9.047 1.00 97.38 95 ASN A C 1
ATOM 750 O O . ASN A 1 95 ? -15.243 0.327 9.263 1.00 97.38 95 ASN A O 1
ATOM 754 N N . VAL A 1 96 ? -13.935 1.924 8.389 1.00 98.06 96 VAL A N 1
ATOM 755 C CA . VAL A 1 96 ? -12.881 1.030 7.902 1.00 98.06 96 VAL A CA 1
ATOM 756 C C . VAL A 1 96 ? -11.616 1.244 8.717 1.00 98.06 96 VAL A C 1
ATOM 758 O O . VAL A 1 96 ? -11.145 2.368 8.867 1.00 98.06 96 VAL A O 1
ATOM 761 N N . MET A 1 97 ? -11.048 0.137 9.189 1.00 97.94 97 MET A N 1
ATOM 762 C CA . MET A 1 97 ? -9.701 0.088 9.742 1.00 97.94 97 MET A CA 1
ATOM 763 C C . MET A 1 97 ? -8.755 -0.495 8.689 1.00 97.94 97 MET A C 1
ATOM 765 O O . MET A 1 97 ? -8.950 -1.631 8.248 1.00 97.94 97 MET A O 1
ATOM 769 N N . ALA A 1 98 ? -7.743 0.271 8.290 1.00 98.19 98 ALA A N 1
ATOM 770 C CA . ALA A 1 98 ? -6.683 -0.160 7.388 1.00 98.19 98 ALA A CA 1
ATOM 771 C C . ALA A 1 98 ? -5.389 -0.415 8.167 1.00 98.19 98 ALA A C 1
ATOM 773 O O . ALA A 1 98 ? -5.040 0.345 9.067 1.00 98.19 98 ALA A O 1
ATOM 774 N N . ILE A 1 99 ? -4.676 -1.489 7.819 1.00 98.31 99 ILE A N 1
ATOM 775 C CA . ILE A 1 99 ? -3.421 -1.881 8.470 1.00 98.31 99 ILE A CA 1
ATOM 776 C C . ILE A 1 99 ? -2.381 -2.153 7.382 1.00 98.31 99 ILE A C 1
ATOM 778 O O . ILE A 1 99 ? -2.657 -2.939 6.472 1.00 98.31 99 ILE A O 1
ATOM 782 N N . GLY A 1 100 ? -1.218 -1.507 7.459 1.00 97.25 100 GLY A N 1
ATOM 783 C CA . GLY A 1 100 ? -0.199 -1.539 6.404 1.00 97.25 100 GLY A CA 1
ATOM 784 C C . GLY A 1 100 ? 1.222 -1.322 6.917 1.00 97.25 100 GLY A C 1
ATOM 785 O O . GLY A 1 100 ? 1.431 -0.974 8.081 1.00 97.25 100 GLY A O 1
ATOM 786 N N . ASP A 1 101 ? 2.211 -1.562 6.063 1.00 96.50 101 ASP A N 1
ATOM 787 C CA . ASP A 1 101 ? 3.632 -1.468 6.425 1.00 96.50 101 ASP A CA 1
ATOM 788 C C . ASP A 1 101 ? 4.540 -0.894 5.332 1.00 96.50 101 ASP A C 1
ATOM 790 O O . ASP A 1 101 ? 5.703 -0.586 5.604 1.00 96.50 101 ASP A O 1
ATOM 794 N N . SER A 1 102 ? 4.013 -0.734 4.121 1.00 91.75 102 SER A N 1
ATOM 795 C CA . SER A 1 102 ? 4.773 -0.394 2.923 1.00 91.75 102 SER A CA 1
ATOM 796 C C . SER A 1 102 ? 4.325 0.945 2.335 1.00 91.75 102 SER A C 1
ATOM 798 O O . SER A 1 102 ? 3.229 1.433 2.604 1.00 91.75 102 SER A O 1
ATOM 800 N N . GLU A 1 103 ? 5.142 1.537 1.468 1.00 89.06 103 GLU A N 1
ATOM 801 C CA . GLU A 1 103 ? 4.882 2.845 0.849 1.00 89.06 103 GLU A CA 1
ATOM 802 C C . GLU A 1 103 ? 3.546 2.875 0.078 1.00 89.06 103 GLU A C 1
ATOM 804 O O . GLU A 1 103 ? 2.842 3.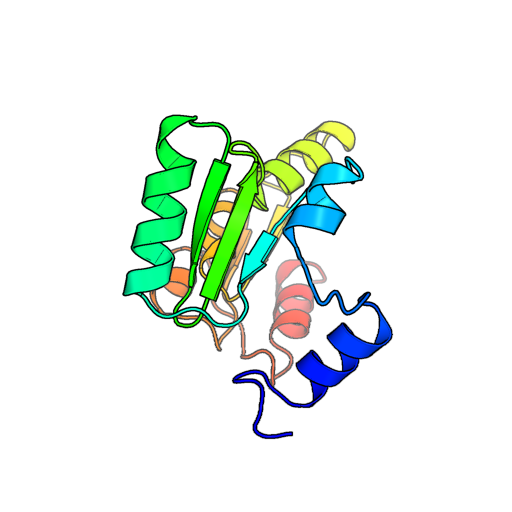882 0.069 1.00 89.06 103 GLU A O 1
ATOM 809 N N . ASN A 1 104 ? 3.137 1.746 -0.517 1.00 87.12 104 ASN A N 1
ATOM 810 C CA . ASN A 1 104 ? 1.849 1.626 -1.213 1.00 87.12 104 ASN A CA 1
ATOM 811 C C . ASN A 1 104 ? 0.621 1.510 -0.290 1.00 87.12 104 ASN A C 1
ATOM 813 O O . ASN A 1 104 ? -0.497 1.403 -0.798 1.00 87.12 104 ASN A O 1
ATOM 817 N N . ASP A 1 105 ? 0.814 1.497 1.030 1.00 93.56 105 ASP A N 1
ATOM 818 C CA . ASP A 1 105 ? -0.258 1.530 2.026 1.00 93.56 105 ASP A CA 1
ATOM 819 C C . ASP A 1 105 ? -0.621 2.956 2.453 1.00 93.56 105 ASP A C 1
ATOM 821 O O . ASP A 1 105 ? -1.732 3.161 2.931 1.00 93.56 105 ASP A O 1
ATOM 825 N N . ILE A 1 106 ? 0.261 3.943 2.254 1.00 94.62 106 ILE A N 1
ATOM 826 C CA . ILE A 1 106 ? 0.095 5.316 2.767 1.00 94.62 106 ILE A CA 1
ATOM 827 C C . ILE A 1 106 ? -1.287 5.890 2.426 1.00 94.62 106 ILE A C 1
ATOM 829 O O . ILE A 1 106 ? -2.040 6.242 3.328 1.00 94.62 106 ILE A O 1
ATOM 833 N N . GLU A 1 107 ? -1.677 5.875 1.146 1.00 94.69 107 GLU A N 1
ATOM 834 C CA . GLU A 1 107 ? -2.971 6.422 0.710 1.00 94.69 107 GLU A CA 1
ATOM 835 C C . GLU A 1 107 ? -4.165 5.750 1.409 1.00 94.69 107 GLU A C 1
ATOM 837 O O . GLU A 1 107 ? -5.157 6.408 1.715 1.00 94.69 107 GLU A O 1
ATOM 842 N N . MET A 1 108 ? -4.104 4.436 1.674 1.00 96.56 108 MET A N 1
ATOM 843 C CA . MET A 1 108 ? -5.219 3.755 2.342 1.00 96.56 108 MET A CA 1
ATOM 844 C C . MET A 1 108 ? -5.244 4.026 3.846 1.00 96.56 108 MET A C 1
ATOM 846 O O . MET A 1 108 ? -6.332 4.048 4.423 1.00 96.56 108 MET A O 1
ATOM 850 N N . LEU A 1 109 ? -4.073 4.206 4.466 1.00 98.25 109 LEU A N 1
ATOM 851 C CA . LEU A 1 109 ? -3.949 4.544 5.883 1.00 98.25 109 LEU A CA 1
ATOM 852 C C . LEU A 1 109 ? -4.520 5.938 6.153 1.00 98.25 109 LEU A C 1
ATOM 854 O O . LEU A 1 109 ? -5.257 6.094 7.119 1.00 98.25 109 LEU A O 1
ATOM 858 N N . GLU A 1 110 ? -4.274 6.899 5.260 1.00 97.62 110 GLU A N 1
ATOM 859 C CA . GLU A 1 110 ? -4.819 8.260 5.356 1.00 97.62 110 GLU A CA 1
ATOM 860 C C . GLU A 1 110 ? -6.324 8.333 5.044 1.00 97.62 110 GLU A C 1
ATOM 862 O O . GLU A 1 110 ? -7.039 9.176 5.586 1.00 97.62 110 GLU A O 1
ATOM 867 N N . ALA A 1 111 ? -6.819 7.488 4.131 1.00 96.75 111 ALA A N 1
ATOM 868 C CA . ALA A 1 111 ? -8.198 7.574 3.646 1.00 96.75 111 ALA A CA 1
ATOM 869 C C . ALA A 1 111 ? -9.230 6.858 4.532 1.00 96.75 111 ALA A C 1
ATOM 871 O O . ALA A 1 111 ? -10.411 7.219 4.515 1.00 96.75 111 ALA A O 1
ATOM 872 N N . CYS A 1 112 ? -8.830 5.803 5.244 1.00 98.12 112 CYS A N 1
ATOM 873 C CA . CYS A 1 112 ? -9.740 5.026 6.086 1.00 98.12 112 CYS A CA 1
ATOM 874 C C . CYS A 1 112 ? -9.990 5.721 7.431 1.00 98.12 112 CYS A C 1
ATOM 876 O O . CYS A 1 112 ? -9.181 6.512 7.895 1.00 98.12 112 CYS A O 1
ATOM 878 N N . GLY A 1 113 ? -11.110 5.405 8.085 1.00 97.69 113 GLY A N 1
ATOM 879 C CA . GLY A 1 113 ? -11.472 5.983 9.385 1.00 97.69 113 GLY A CA 1
ATOM 880 C C . GLY A 1 113 ? -10.478 5.689 10.506 1.00 97.69 113 GLY A C 1
ATOM 881 O O . GLY A 1 113 ? -10.479 6.393 11.512 1.00 97.69 113 GLY A O 1
ATOM 882 N N . MET A 1 114 ? -9.663 4.646 10.338 1.00 98.31 114 MET A N 1
ATOM 883 C CA . MET A 1 114 ? -8.534 4.343 11.206 1.00 98.31 114 MET A CA 1
ATOM 884 C C . MET A 1 114 ? -7.398 3.706 10.403 1.00 98.31 114 MET A C 1
ATOM 886 O O . MET A 1 114 ? -7.531 2.574 9.926 1.00 98.31 114 MET A O 1
ATOM 890 N N . GLY A 1 115 ? -6.275 4.404 10.284 1.00 98.44 115 GLY A N 1
ATOM 891 C CA . GLY A 1 115 ? -5.030 3.884 9.724 1.00 98.44 115 GLY A CA 1
ATOM 892 C C . GLY A 1 115 ? -4.094 3.363 10.816 1.00 98.44 115 GLY A C 1
ATOM 893 O O . GLY A 1 115 ? -3.814 4.057 11.793 1.00 98.44 115 GLY A O 1
ATOM 894 N N . ILE A 1 116 ? -3.570 2.146 10.658 1.00 98.62 116 ILE A N 1
ATOM 895 C CA . ILE A 1 116 ? -2.587 1.551 11.574 1.00 98.62 116 ILE A CA 1
ATOM 896 C C . ILE A 1 116 ? -1.342 1.108 10.803 1.00 98.62 116 ILE A C 1
ATOM 898 O O . ILE A 1 116 ? -1.401 0.212 9.961 1.00 98.62 116 ILE A O 1
ATOM 902 N N . ALA A 1 117 ? -0.188 1.673 11.143 1.00 98.69 117 ALA A N 1
ATOM 903 C CA . ALA A 1 117 ? 1.093 1.211 10.625 1.00 98.69 117 ALA A CA 1
ATOM 904 C C . ALA A 1 117 ? 1.654 0.059 11.475 1.00 98.69 117 ALA A C 1
ATOM 906 O O . ALA A 1 117 ? 1.595 0.078 12.709 1.00 98.69 117 ALA A O 1
ATOM 907 N N . MET A 1 118 ? 2.248 -0.941 10.828 1.00 98.56 118 MET A N 1
ATOM 908 C CA . MET A 1 118 ? 2.990 -2.006 11.508 1.00 98.56 118 MET A CA 1
ATOM 909 C C . MET A 1 118 ? 4.301 -1.480 12.112 1.00 98.56 118 MET A C 1
ATOM 911 O O . MET A 1 118 ? 4.928 -0.551 11.600 1.00 98.56 118 MET A O 1
ATOM 915 N N . GLY A 1 119 ? 4.786 -2.115 13.179 1.00 98.06 119 GLY A N 1
ATOM 916 C CA . GLY A 1 119 ? 6.015 -1.697 13.863 1.00 98.06 119 GLY 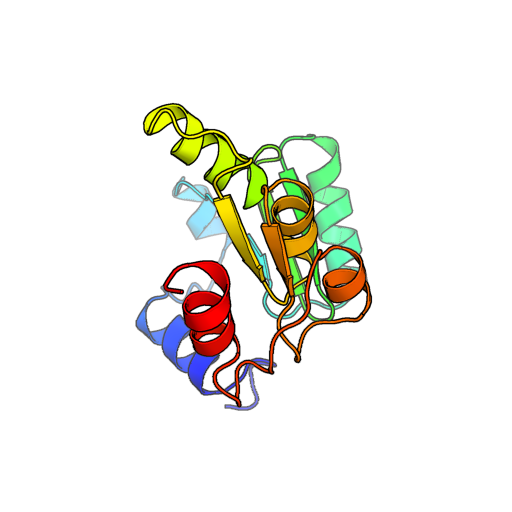A CA 1
ATOM 917 C C . GLY A 1 119 ? 7.273 -1.770 12.986 1.00 98.06 119 GLY A C 1
ATOM 918 O O . GLY A 1 119 ? 8.195 -0.969 13.159 1.00 98.06 119 GLY A O 1
ATOM 919 N N . ASN A 1 120 ? 7.290 -2.681 12.007 1.00 97.12 120 ASN A N 1
ATOM 920 C CA . ASN A 1 120 ? 8.363 -2.839 11.020 1.00 97.12 120 ASN A CA 1
ATOM 921 C C . ASN A 1 120 ? 8.271 -1.864 9.830 1.00 97.12 120 ASN A C 1
ATOM 923 O O . ASN A 1 120 ? 9.133 -1.920 8.955 1.00 97.12 120 ASN A O 1
ATOM 927 N N . ALA A 1 121 ? 7.256 -0.997 9.784 1.00 96.56 121 ALA A N 1
ATOM 928 C CA . ALA A 1 121 ? 7.078 -0.040 8.699 1.00 96.56 121 ALA A CA 1
ATOM 929 C C . ALA A 1 121 ? 8.148 1.067 8.714 1.00 96.56 121 ALA A C 1
ATOM 931 O O . ALA A 1 121 ? 8.733 1.378 9.764 1.00 96.56 121 ALA A O 1
ATOM 932 N N . LEU A 1 122 ? 8.377 1.678 7.549 1.00 93.50 122 LEU A N 1
ATOM 933 C CA . LEU A 1 122 ? 9.198 2.885 7.417 1.00 93.50 122 LEU A CA 1
ATOM 934 C C . LEU A 1 122 ? 8.552 4.069 8.152 1.00 93.50 122 LEU A C 1
ATOM 936 O O . LEU A 1 122 ? 7.339 4.092 8.359 1.00 93.50 122 LEU A O 1
ATOM 940 N N . ASP A 1 123 ? 9.361 5.061 8.527 1.00 96.88 123 ASP A N 1
ATOM 941 C CA . ASP A 1 123 ? 8.887 6.223 9.290 1.00 96.88 123 ASP A CA 1
ATOM 942 C C . ASP A 1 123 ? 7.785 6.988 8.544 1.00 96.88 123 ASP A C 1
ATOM 944 O O . ASP A 1 123 ? 6.759 7.297 9.132 1.00 96.88 123 ASP A O 1
ATOM 948 N N . GLU A 1 124 ? 7.919 7.170 7.228 1.00 95.69 124 GLU A N 1
ATOM 949 C CA . GLU A 1 124 ? 6.894 7.827 6.401 1.00 95.69 124 GLU A CA 1
ATOM 950 C C . GLU A 1 124 ? 5.540 7.095 6.395 1.00 95.69 124 GLU A C 1
ATOM 952 O O . GLU A 1 124 ? 4.493 7.732 6.327 1.00 95.69 124 GLU A O 1
ATOM 957 N N . VAL A 1 125 ? 5.541 5.764 6.525 1.00 97.00 125 VAL A N 1
ATOM 958 C CA . VAL A 1 125 ? 4.309 4.966 6.624 1.00 97.00 125 VAL A CA 1
ATOM 959 C C . VAL A 1 125 ? 3.693 5.109 8.016 1.00 97.00 125 VAL A C 1
ATOM 961 O O . VAL A 1 125 ? 2.474 5.172 8.153 1.00 97.00 125 VAL A O 1
ATOM 964 N N . LYS A 1 126 ? 4.529 5.182 9.060 1.00 98.50 126 LYS A N 1
ATOM 965 C CA . LYS A 1 126 ? 4.082 5.414 10.442 1.00 98.50 126 LYS A CA 1
ATOM 966 C C . LYS A 1 126 ? 3.499 6.810 10.623 1.00 98.50 126 LYS A C 1
ATOM 968 O O . LYS A 1 126 ? 2.500 6.943 11.319 1.00 98.50 126 LYS A O 1
ATOM 973 N N . ASP A 1 127 ? 4.092 7.810 9.979 1.00 98.12 127 ASP A N 1
ATOM 974 C CA . ASP A 1 127 ? 3.636 9.201 10.017 1.00 98.12 127 ASP A CA 1
ATOM 975 C C . ASP A 1 127 ? 2.274 9.394 9.326 1.00 98.12 127 ASP A C 1
ATOM 977 O O . ASP A 1 127 ? 1.526 10.299 9.693 1.00 98.12 127 ASP A O 1
ATOM 981 N N . ALA A 1 128 ? 1.934 8.535 8.360 1.00 97.88 128 ALA A N 1
ATOM 982 C CA . ALA A 1 128 ? 0.645 8.534 7.666 1.00 97.88 128 ALA A CA 1
ATOM 983 C C . ALA A 1 128 ? -0.489 7.826 8.438 1.00 97.88 128 ALA A C 1
ATOM 985 O O . ALA A 1 128 ? -1.640 7.866 8.008 1.00 97.88 128 ALA A O 1
ATOM 986 N N . ALA A 1 129 ? -0.185 7.149 9.551 1.00 98.38 129 ALA A N 1
ATOM 987 C CA . ALA A 1 129 ? -1.146 6.356 10.315 1.00 98.38 129 ALA A CA 1
ATOM 988 C C . ALA A 1 129 ? -1.575 7.048 11.620 1.00 98.38 129 ALA A C 1
ATOM 990 O O . ALA A 1 129 ? -0.786 7.725 12.277 1.00 98.38 129 ALA A O 1
ATOM 991 N N . ASP A 1 130 ? -2.806 6.794 12.069 1.00 98.50 130 ASP A N 1
ATOM 992 C CA . ASP A 1 130 ? -3.297 7.267 13.372 1.00 98.50 130 ASP A CA 1
ATOM 993 C C . ASP A 1 130 ? -2.590 6.562 14.538 1.00 98.50 130 ASP A C 1
ATOM 995 O O . ASP A 1 130 ? -2.397 7.118 15.629 1.00 98.50 130 ASP A O 1
ATOM 999 N N . HIS A 1 131 ? -2.229 5.296 14.323 1.00 98.31 131 HIS A N 1
ATOM 1000 C CA . HIS A 1 131 ? -1.628 4.425 15.321 1.00 98.31 131 HIS A CA 1
ATOM 1001 C C . HIS A 1 131 ? -0.507 3.570 14.733 1.00 98.31 131 HIS A C 1
ATOM 1003 O O . HIS A 1 131 ? -0.494 3.231 13.553 1.00 98.31 131 HIS A O 1
ATOM 1009 N N . VAL A 1 132 ? 0.406 3.144 15.606 1.00 98.56 132 VAL A N 1
ATOM 1010 C CA . VAL A 1 132 ? 1.445 2.164 15.281 1.00 98.56 132 VAL A CA 1
ATOM 1011 C C . VAL A 1 132 ? 1.256 0.938 16.171 1.00 98.56 132 VAL A C 1
ATOM 1013 O O . VAL A 1 132 ? 1.146 1.065 17.395 1.00 98.56 132 VAL A O 1
ATOM 1016 N N . THR A 1 133 ? 1.199 -0.247 15.566 1.00 98.62 133 THR A N 1
ATOM 1017 C CA . THR A 1 133 ? 1.141 -1.538 16.275 1.00 98.62 133 THR A CA 1
ATOM 1018 C C . THR A 1 133 ? 2.530 -2.193 16.360 1.00 98.62 133 THR A C 1
ATOM 1020 O O . THR A 1 133 ? 3.541 -1.585 16.005 1.00 98.62 133 THR A O 1
ATOM 1023 N N . LEU A 1 134 ? 2.617 -3.421 16.878 1.00 98.38 134 LEU A N 1
ATOM 1024 C CA . LEU A 1 134 ? 3.867 -4.189 16.913 1.00 98.38 134 LEU A CA 1
ATOM 1025 C C . LEU A 1 134 ? 4.335 -4.588 15.505 1.00 98.38 134 LEU A C 1
ATOM 1027 O O . LEU A 1 134 ? 3.643 -4.368 14.508 1.00 98.38 134 LEU A O 1
ATOM 1031 N N . SER A 1 135 ? 5.538 -5.154 15.410 1.00 98.25 135 SER A N 1
ATOM 1032 C CA . SER A 1 135 ? 6.054 -5.669 14.143 1.00 98.25 135 SER A CA 1
ATOM 1033 C C . SER A 1 135 ? 5.234 -6.867 13.652 1.00 98.25 135 SER A C 1
ATOM 1035 O O . SER A 1 135 ? 4.482 -7.495 14.403 1.00 98.25 135 SER A O 1
ATOM 1037 N N . ASN A 1 136 ? 5.395 -7.213 12.379 1.00 95.94 136 ASN A N 1
ATOM 1038 C CA . ASN A 1 136 ? 4.835 -8.437 11.819 1.00 95.94 136 ASN A CA 1
ATOM 1039 C C . ASN A 1 136 ? 5.397 -9.716 12.474 1.00 95.94 136 ASN A C 1
ATOM 1041 O O . ASN A 1 136 ? 4.732 -10.745 12.420 1.00 95.94 136 ASN A O 1
ATOM 1045 N N . GLU A 1 137 ? 6.595 -9.668 13.067 1.00 96.88 137 GLU A N 1
ATOM 1046 C CA . GLU A 1 137 ? 7.200 -10.794 13.800 1.00 96.88 137 GLU A CA 1
ATOM 1047 C C . GLU A 1 137 ? 6.666 -10.920 15.236 1.00 96.88 137 GLU A C 1
ATOM 1049 O O . GLU A 1 137 ? 6.799 -11.976 15.848 1.00 96.88 137 GLU A O 1
ATOM 1054 N N . ASP A 1 138 ? 6.016 -9.868 15.741 1.00 97.94 138 ASP A N 1
ATOM 1055 C CA . ASP A 1 138 ? 5.483 -9.762 17.102 1.00 97.94 138 ASP A CA 1
ATOM 1056 C C . ASP A 1 138 ? 3.940 -9.697 17.114 1.00 97.94 138 ASP A C 1
ATOM 1058 O O . ASP A 1 138 ? 3.343 -9.026 17.957 1.00 97.94 138 ASP A O 1
ATOM 1062 N N . ASP A 1 139 ? 3.279 -10.339 16.146 1.00 97.88 139 ASP A N 1
ATOM 1063 C CA . ASP A 1 139 ? 1.813 -10.425 16.038 1.00 97.88 139 ASP A CA 1
ATOM 1064 C C . ASP A 1 139 ? 1.077 -9.065 15.984 1.00 97.88 139 ASP A C 1
ATOM 1066 O O . ASP A 1 139 ? -0.085 -8.942 16.388 1.00 97.88 139 ASP A O 1
ATOM 1070 N N . GLY A 1 140 ? 1.710 -8.023 15.428 1.00 98.06 140 GLY A N 1
ATOM 1071 C CA . GLY A 1 140 ? 1.151 -6.664 15.391 1.00 98.06 140 GLY A CA 1
ATOM 1072 C C . GLY A 1 140 ? -0.235 -6.548 14.749 1.00 98.06 140 GLY A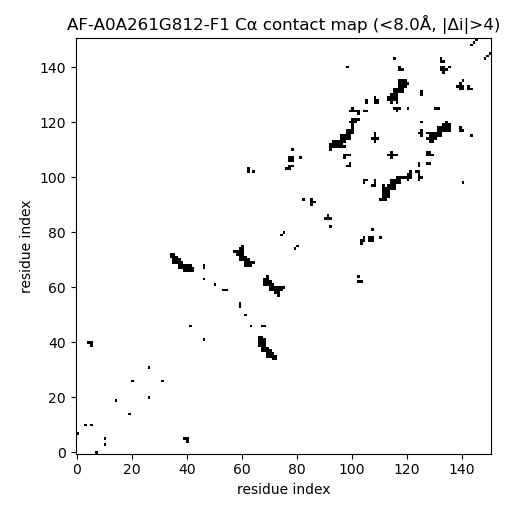 C 1
ATOM 1073 O O . GLY A 1 140 ? -1.067 -5.770 15.224 1.00 98.06 140 GLY A O 1
ATOM 1074 N N . LEU A 1 141 ? -0.522 -7.358 13.725 1.00 97.31 141 LEU A N 1
ATOM 1075 C CA . LEU A 1 141 ? -1.839 -7.407 13.085 1.00 97.31 141 LEU A CA 1
ATOM 1076 C C . LEU A 1 141 ? -2.918 -7.928 14.046 1.00 97.31 141 LEU A C 1
ATOM 1078 O O . LEU A 1 141 ? -3.990 -7.334 14.150 1.00 97.31 141 LEU A O 1
ATOM 1082 N N . ALA A 1 142 ? -2.631 -9.021 14.760 1.00 97.75 142 ALA A N 1
ATOM 1083 C CA . ALA A 1 142 ? -3.569 -9.608 15.712 1.00 97.75 142 ALA A CA 1
ATOM 1084 C C . ALA A 1 142 ? -3.847 -8.636 16.862 1.00 97.75 142 ALA A C 1
ATOM 1086 O O . ALA A 1 142 ? -5.009 -8.371 17.167 1.00 97.75 142 ALA A O 1
ATOM 1087 N N . LEU A 1 143 ? -2.798 -8.018 17.416 1.00 97.94 143 LEU A N 1
ATOM 1088 C CA . LEU A 1 143 ? -2.937 -7.032 18.487 1.00 97.94 143 LEU A CA 1
ATOM 1089 C C . LEU A 1 143 ? -3.802 -5.833 18.070 1.00 97.94 143 LEU A C 1
ATOM 1091 O O . LEU A 1 143 ? -4.611 -5.352 18.865 1.00 97.94 143 LEU A O 1
ATOM 1095 N N . ALA A 1 144 ? -3.637 -5.339 16.839 1.00 97.69 144 ALA A N 1
ATOM 1096 C CA . ALA A 1 144 ? -4.447 -4.243 16.316 1.00 97.69 144 ALA A CA 1
ATOM 1097 C C . ALA A 1 144 ? -5.930 -4.638 16.220 1.00 97.69 144 ALA A C 1
ATOM 1099 O O . ALA A 1 144 ? -6.794 -3.915 16.715 1.00 97.69 144 ALA A O 1
ATOM 1100 N N . ILE A 1 145 ? -6.232 -5.814 15.664 1.00 97.69 145 ILE A N 1
ATOM 1101 C CA . ILE A 1 145 ? -7.610 -6.320 15.571 1.00 97.69 145 ILE A CA 1
ATOM 1102 C C . ILE A 1 145 ? -8.228 -6.488 16.962 1.00 97.69 145 ILE A C 1
ATOM 1104 O O . ILE A 1 145 ? -9.338 -6.012 17.202 1.00 97.69 145 ILE A O 1
ATOM 1108 N N . GLU A 1 146 ? -7.512 -7.118 17.893 1.00 97.38 146 GLU A N 1
ATOM 1109 C CA . GLU A 1 146 ? -7.982 -7.296 19.267 1.00 97.38 146 GLU A CA 1
ATOM 1110 C C . GLU A 1 146 ? -8.284 -5.953 19.930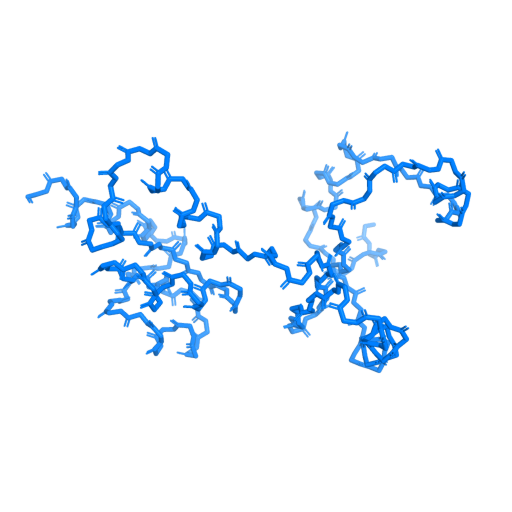 1.00 97.38 146 GLU A C 1
ATOM 1112 O O . GLU A 1 146 ? -9.353 -5.771 20.510 1.00 97.38 146 GLU A O 1
ATOM 1117 N N . ARG A 1 147 ? -7.372 -4.984 19.820 1.00 96.50 147 ARG A N 1
ATOM 1118 C CA . ARG A 1 147 ? -7.511 -3.679 20.471 1.00 96.50 147 ARG A CA 1
ATOM 1119 C C . ARG A 1 147 ? -8.655 -2.842 19.906 1.00 96.50 147 ARG A C 1
ATOM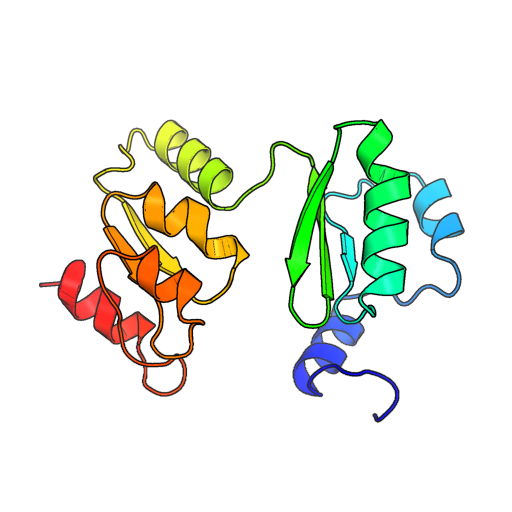 1121 O O . ARG A 1 147 ? -9.334 -2.191 20.693 1.00 96.50 147 ARG A O 1
ATOM 1128 N N . TYR A 1 148 ? -8.826 -2.821 18.586 1.00 95.75 148 TYR A N 1
ATOM 1129 C CA . TYR A 1 148 ? -9.661 -1.817 17.919 1.00 95.75 148 TYR A CA 1
ATOM 1130 C C . TYR A 1 148 ? -10.957 -2.366 17.314 1.00 95.75 148 TYR A C 1
ATOM 1132 O O . TYR A 1 148 ? -11.862 -1.582 17.044 1.00 95.75 148 TYR A O 1
ATOM 1140 N N . ALA A 1 149 ? -11.076 -3.682 17.107 1.00 93.56 149 ALA A N 1
ATOM 1141 C CA . ALA A 1 149 ? -12.253 -4.281 16.469 1.00 93.56 149 ALA A CA 1
ATOM 1142 C C . ALA A 1 149 ? -13.023 -5.273 17.357 1.00 93.56 149 ALA A C 1
ATOM 1144 O O . ALA A 1 149 ? -14.182 -5.563 17.061 1.00 93.56 149 ALA A O 1
ATOM 1145 N N . LEU A 1 150 ? -12.402 -5.817 18.411 1.00 92.12 150 LEU A N 1
ATOM 1146 C CA . LEU A 1 150 ? -12.995 -6.883 19.235 1.00 92.12 150 LEU A CA 1
ATOM 1147 C C . LEU A 1 150 ? -13.307 -6.484 20.686 1.00 92.12 150 LEU A C 1
ATOM 1149 O O . LEU A 1 150 ? -13.936 -7.280 21.385 1.00 92.12 150 LEU A O 1
ATOM 1153 N N . ASN A 1 151 ? -12.882 -5.299 21.132 1.00 56.09 151 ASN A N 1
ATOM 1154 C CA . ASN A 1 151 ? -13.070 -4.814 22.505 1.00 56.09 151 ASN A CA 1
ATOM 1155 C C . ASN A 1 151 ? -14.137 -3.724 22.610 1.00 56.09 151 ASN A C 1
ATOM 1157 O O . ASN A 1 151 ? -14.114 -2.791 21.777 1.00 56.09 151 ASN A O 1
#